Protein AF-A0A1Q6ZC34-F1 (afdb_monomer)

Mean predicted aligned error: 12.31 Å

Secondary structure (DSSP, 8-state):
--GGGS-TTS--HHHHHHHHHHHHHTTSEEEEEEEETTEEEEEEEE--HHHHHHHHHHHHHHHHHHHHTTHHHHHHHHHHHTS-HHHHHHHHHHHHHHHT-

Radius of gyration: 20.21 Å; Cα contacts (8 Å, |Δi|>4): 51; chains: 1; bounding box: 53×30×47 Å

Foldseek 3Di:
DCVVVDPPPPDDPVVVVVVLVVCVVLVQWDWDWDQDPVGIDIDIDGDPPVVNVVSVVVVVVVVVCVVPNPVVVVVVVVVLVVDPPVVNVVVVVVVVVVVVD

Structure (mmCIF, N/CA/C/O backbone):
data_AF-A0A1Q6ZC34-F1
#
_entry.id   AF-A0A1Q6ZC34-F1
#
loop_
_atom_site.group_PDB
_atom_site.id
_atom_site.type_symbol
_atom_site.label_atom_id
_atom_site.label_alt_id
_atom_site.label_comp_id
_atom_site.label_asym_id
_atom_si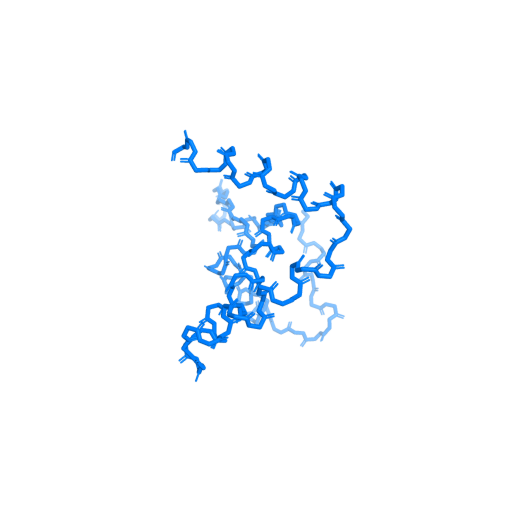te.label_entity_id
_atom_site.label_seq_id
_atom_site.pdbx_PDB_ins_code
_atom_site.Cartn_x
_atom_site.Cartn_y
_atom_site.Cartn_z
_atom_site.occupancy
_atom_site.B_iso_or_equiv
_atom_site.auth_seq_id
_atom_site.auth_comp_id
_atom_site.auth_asym_id
_atom_site.auth_atom_id
_atom_site.pdbx_PDB_model_num
ATOM 1 N N . MET A 1 1 ? 24.324 -16.524 -10.015 1.00 36.34 1 MET A N 1
ATOM 2 C CA . MET A 1 1 ? 22.919 -16.970 -9.942 1.00 36.34 1 MET A CA 1
ATOM 3 C C . MET A 1 1 ? 22.023 -15.853 -10.468 1.00 36.34 1 MET A C 1
ATOM 5 O O . MET A 1 1 ? 21.768 -14.903 -9.752 1.00 36.34 1 MET A O 1
ATOM 9 N N . VAL A 1 2 ? 21.648 -15.926 -11.750 1.00 46.44 2 VAL A N 1
ATOM 10 C CA . VAL A 1 2 ? 20.575 -15.131 -12.403 1.00 46.44 2 VAL A CA 1
ATOM 11 C C . VAL A 1 2 ? 19.567 -16.096 -13.068 1.00 46.44 2 VAL A C 1
ATOM 13 O O . VAL A 1 2 ? 18.634 -15.682 -13.740 1.00 46.44 2 VAL A O 1
ATOM 16 N N . LYS A 1 3 ? 19.741 -17.413 -12.859 1.00 42.91 3 LYS A N 1
ATOM 17 C CA . LYS A 1 3 ? 18.979 -18.474 -13.532 1.00 42.91 3 LYS A CA 1
ATOM 18 C C . LYS A 1 3 ? 17.487 -18.465 -13.187 1.00 42.91 3 LYS A C 1
ATOM 20 O O . LYS A 1 3 ? 16.687 -18.878 -14.012 1.00 42.91 3 LYS A O 1
ATOM 25 N N . ASP A 1 4 ? 17.105 -17.918 -12.034 1.00 52.47 4 ASP A N 1
ATOM 26 C CA . ASP A 1 4 ? 15.700 -17.894 -11.596 1.00 52.47 4 ASP A CA 1
ATOM 27 C C . ASP A 1 4 ? 14.892 -16.729 -12.202 1.00 52.47 4 ASP A C 1
ATOM 29 O O . ASP A 1 4 ? 13.673 -16.670 -12.054 1.00 52.47 4 ASP A O 1
ATOM 33 N N . LEU A 1 5 ? 15.563 -15.805 -12.903 1.00 53.81 5 LEU A N 1
ATOM 34 C CA . LEU A 1 5 ? 14.943 -14.722 -13.677 1.00 53.81 5 LEU A CA 1
ATOM 35 C C . LEU A 1 5 ? 15.080 -14.939 -15.188 1.00 53.81 5 LEU A C 1
ATOM 37 O O . LEU A 1 5 ? 14.837 -14.011 -15.964 1.00 53.81 5 LEU A O 1
ATOM 41 N N . GLU A 1 6 ? 15.464 -16.142 -15.627 1.00 52.56 6 GLU A N 1
ATOM 42 C CA . GLU A 1 6 ? 15.344 -16.478 -17.041 1.00 52.56 6 GLU A CA 1
ATOM 43 C C . GLU A 1 6 ? 13.877 -16.335 -17.477 1.00 52.56 6 GLU A C 1
ATOM 45 O O . GLU A 1 6 ? 12.972 -16.612 -16.679 1.00 52.56 6 GLU A O 1
ATOM 50 N N . PRO A 1 7 ? 13.618 -15.866 -18.714 1.00 53.81 7 PRO A N 1
ATOM 51 C CA . PRO A 1 7 ? 12.281 -15.623 -19.245 1.00 53.81 7 PRO A CA 1
ATOM 52 C C . PRO A 1 7 ? 11.524 -16.944 -19.447 1.00 53.81 7 PRO A C 1
ATOM 54 O O . PRO A 1 7 ? 11.191 -17.341 -20.556 1.00 53.81 7 PRO A O 1
ATOM 57 N N . SER A 1 8 ? 11.180 -17.614 -18.353 1.00 52.78 8 SER A N 1
ATOM 58 C CA . SER A 1 8 ? 10.464 -18.890 -18.304 1.00 52.78 8 SER A CA 1
ATOM 59 C C . SER A 1 8 ? 9.000 -18.773 -18.747 1.00 52.78 8 SER A C 1
ATOM 61 O O . SER A 1 8 ? 8.275 -19.761 -18.754 1.00 52.78 8 SER A O 1
ATOM 63 N N . ARG A 1 9 ? 8.548 -17.569 -19.136 1.00 56.50 9 ARG A N 1
ATOM 64 C CA . ARG A 1 9 ? 7.182 -17.286 -19.615 1.00 56.50 9 ARG A CA 1
ATOM 65 C C . ARG A 1 9 ? 7.115 -16.417 -20.878 1.00 56.50 9 ARG A C 1
ATOM 67 O O . ARG A 1 9 ? 6.081 -15.809 -21.126 1.00 56.50 9 ARG A O 1
ATOM 74 N N . GLY A 1 10 ? 8.202 -16.290 -21.648 1.00 59.66 10 GLY A N 1
ATOM 75 C CA . GLY A 1 10 ? 8.209 -15.453 -22.863 1.00 59.66 10 GLY A CA 1
ATOM 76 C C . GLY A 1 10 ? 8.078 -13.942 -22.602 1.00 59.66 10 GLY A C 1
ATOM 77 O O . GLY A 1 10 ? 7.673 -13.186 -23.480 1.00 59.66 10 GLY A O 1
ATOM 78 N N . LEU A 1 11 ? 8.401 -13.485 -21.389 1.00 69.44 11 LEU A N 1
ATOM 79 C CA . LEU A 1 11 ? 8.384 -12.069 -21.020 1.00 69.44 11 LEU A CA 1
ATOM 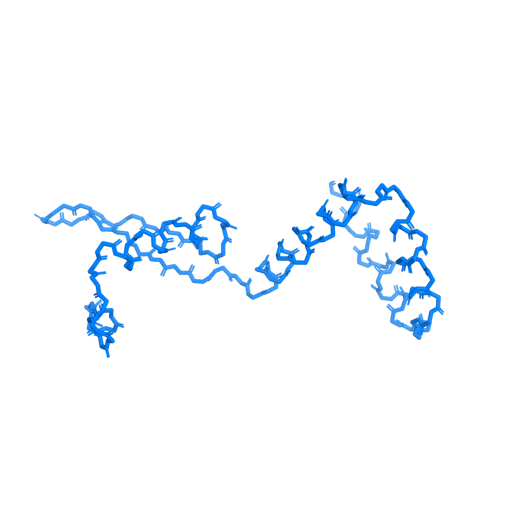80 C C . LEU A 1 11 ? 9.716 -11.401 -21.369 1.00 69.44 11 LEU A C 1
ATOM 82 O O . LEU A 1 11 ? 10.783 -11.925 -21.053 1.00 69.44 11 LEU A O 1
ATOM 86 N N . ALA A 1 12 ? 9.652 -10.211 -21.969 1.00 82.75 12 ALA A N 1
ATOM 87 C CA . AL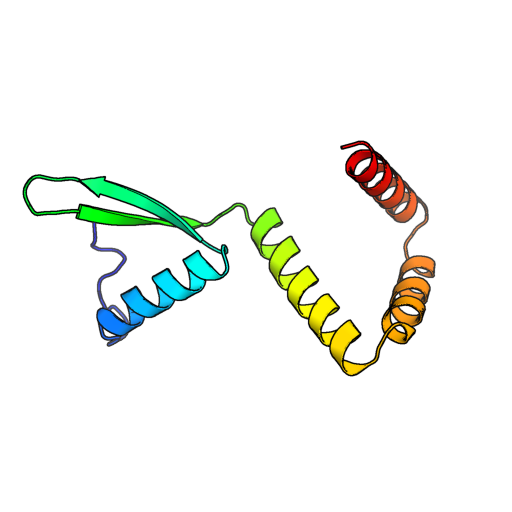A A 1 12 ? 10.837 -9.410 -22.241 1.00 82.75 12 ALA A CA 1
ATOM 88 C C . ALA A 1 12 ? 11.541 -8.998 -20.936 1.00 82.75 12 ALA A C 1
ATOM 90 O O . ALA A 1 12 ? 10.899 -8.622 -19.950 1.00 82.75 12 ALA A O 1
ATOM 91 N N . TYR A 1 13 ? 12.876 -8.992 -20.953 1.00 77.19 13 TYR A N 1
ATOM 92 C CA . TYR A 1 13 ? 13.701 -8.576 -19.813 1.00 77.19 13 TYR A CA 1
ATOM 93 C C . TYR A 1 13 ? 13.341 -7.168 -19.302 1.00 77.19 13 TYR A C 1
ATOM 95 O O . TYR A 1 13 ? 13.284 -6.926 -18.096 1.00 77.19 13 TYR A O 1
ATOM 103 N N . SER A 1 14 ? 13.011 -6.244 -20.209 1.00 84.38 14 SER A N 1
ATOM 104 C CA . SER A 1 14 ? 12.571 -4.885 -19.870 1.00 84.38 14 SER A CA 1
ATOM 105 C C . SER A 1 14 ? 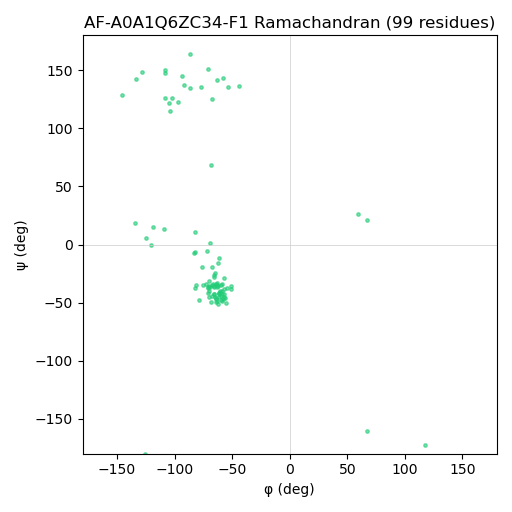11.268 -4.864 -19.064 1.00 84.38 14 SER A C 1
ATOM 107 O O . SER A 1 14 ? 11.130 -4.050 -18.148 1.00 84.38 14 SER A O 1
ATOM 109 N N . THR A 1 15 ? 10.330 -5.775 -19.340 1.00 87.75 15 THR A N 1
ATOM 110 C CA . THR A 1 15 ? 9.084 -5.920 -18.575 1.00 87.75 15 THR A CA 1
ATOM 111 C C . THR A 1 15 ? 9.369 -6.382 -17.153 1.00 87.75 15 THR A C 1
ATOM 113 O O . THR A 1 15 ? 8.801 -5.830 -16.207 1.00 87.75 15 THR A O 1
ATOM 116 N N . ILE A 1 16 ? 10.279 -7.347 -16.990 1.00 87.06 16 ILE A N 1
ATOM 117 C CA . ILE A 1 16 ? 10.714 -7.828 -15.673 1.00 87.06 16 ILE A CA 1
ATOM 118 C C . ILE A 1 16 ? 11.384 -6.683 -14.906 1.00 87.06 16 ILE A C 1
ATOM 120 O O . ILE A 1 16 ? 10.956 -6.354 -13.801 1.00 87.06 16 ILE A O 1
ATOM 124 N N . SER A 1 17 ? 12.354 -6.003 -15.523 1.00 85.44 17 SER A N 1
ATOM 125 C CA . SER A 1 17 ? 13.080 -4.878 -14.922 1.00 85.44 17 SER A CA 1
ATOM 126 C C . SER A 1 17 ? 12.145 -3.735 -14.505 1.00 85.44 17 SER A C 1
ATOM 128 O O . SER A 1 17 ? 12.182 -3.278 -13.362 1.00 85.44 17 SER A O 1
ATOM 130 N N . THR A 1 18 ? 11.218 -3.339 -15.382 1.00 90.44 18 THR A N 1
ATOM 131 C CA . THR A 1 18 ? 10.242 -2.277 -15.090 1.00 90.44 18 THR A CA 1
ATOM 132 C C . THR A 1 18 ? 9.278 -2.688 -13.975 1.00 90.44 18 THR A C 1
ATOM 134 O O . THR A 1 18 ? 8.891 -1.865 -13.144 1.00 90.44 18 THR A O 1
ATOM 137 N N . THR A 1 19 ? 8.875 -3.960 -13.925 1.00 90.25 19 THR A N 1
ATOM 138 C CA . THR A 1 19 ? 7.996 -4.471 -12.863 1.00 90.25 19 THR A CA 1
ATOM 139 C C . THR A 1 19 ? 8.708 -4.478 -11.512 1.00 90.25 19 THR A C 1
ATOM 141 O O . THR A 1 19 ? 8.136 -4.002 -10.530 1.00 90.25 19 THR A O 1
ATOM 144 N N . LEU A 1 20 ? 9.962 -4.938 -11.460 1.00 90.69 20 LEU A N 1
ATOM 145 C CA . LEU A 1 20 ? 10.781 -4.919 -10.245 1.00 90.69 20 LEU A CA 1
ATOM 146 C C . LEU A 1 20 ? 11.010 -3.487 -9.740 1.00 90.69 20 LEU A C 1
ATOM 148 O O . LEU A 1 20 ? 10.836 -3.223 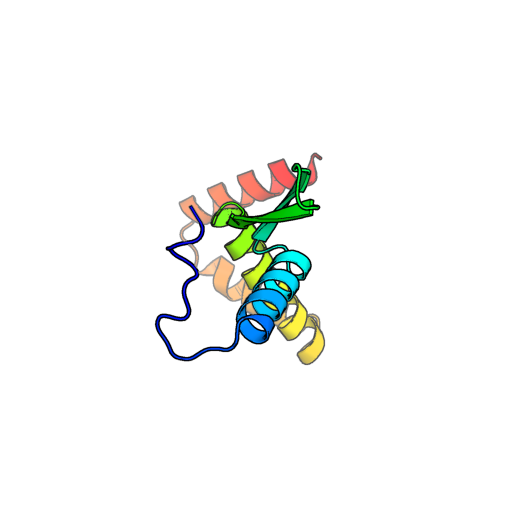-8.549 1.00 90.69 20 LEU A O 1
ATOM 152 N N . ASP A 1 21 ? 11.296 -2.539 -10.636 1.00 90.06 21 ASP A N 1
ATOM 153 C CA . ASP A 1 21 ? 11.424 -1.119 -10.290 1.00 90.06 21 ASP A CA 1
ATOM 154 C C . ASP A 1 21 ? 10.117 -0.532 -9.728 1.00 90.06 21 ASP A C 1
ATOM 156 O O . ASP A 1 21 ? 10.113 0.116 -8.679 1.00 90.06 21 ASP A O 1
ATOM 160 N N . ARG A 1 22 ? 8.970 -0.825 -10.356 1.00 90.75 22 ARG A N 1
ATOM 161 C CA . ARG A 1 22 ? 7.652 -0.398 -9.852 1.00 90.75 22 ARG A CA 1
ATOM 162 C C . ARG A 1 22 ? 7.353 -0.972 -8.4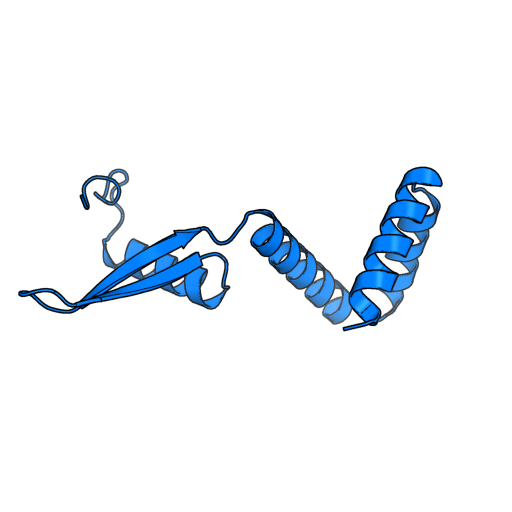68 1.00 90.75 22 ARG A C 1
ATOM 164 O O . ARG A 1 22 ? 6.809 -0.263 -7.622 1.00 90.75 22 ARG A O 1
ATOM 171 N N . LEU A 1 23 ? 7.685 -2.238 -8.223 1.00 85.56 23 LEU A N 1
ATOM 172 C CA . LEU A 1 23 ? 7.481 -2.884 -6.924 1.00 85.56 23 LEU A CA 1
ATOM 173 C C . LEU A 1 23 ? 8.423 -2.332 -5.847 1.00 85.56 23 LEU A C 1
ATOM 175 O O . LEU A 1 23 ? 8.001 -2.164 -4.700 1.00 85.56 23 LEU A O 1
ATOM 179 N N . TYR A 1 24 ? 9.658 -1.983 -6.209 1.00 86.81 24 TYR A N 1
ATOM 180 C CA . TYR A 1 24 ? 10.583 -1.269 -5.330 1.00 86.81 24 TYR A CA 1
ATOM 181 C C . TYR A 1 24 ? 10.086 0.141 -4.988 1.00 86.81 24 TYR A C 1
ATOM 183 O O . TYR A 1 24 ? 10.055 0.505 -3.816 1.00 86.81 24 TYR A O 1
ATOM 191 N N . LYS A 1 25 ? 9.594 0.911 -5.968 1.00 85.56 25 LYS A N 1
ATOM 192 C CA . LYS A 1 25 ? 9.009 2.249 -5.739 1.00 85.56 25 LYS A CA 1
ATOM 193 C C . LYS A 1 25 ? 7.759 2.204 -4.863 1.00 85.56 25 LYS A C 1
ATOM 195 O O . LYS A 1 25 ? 7.564 3.058 -4.005 1.00 85.56 25 LYS A O 1
ATOM 200 N N . LYS A 1 26 ? 6.939 1.160 -5.014 1.00 81.62 26 LYS A N 1
ATOM 201 C CA . LYS A 1 26 ? 5.821 0.857 -4.099 1.00 81.62 26 LYS A CA 1
ATOM 202 C C . LYS A 1 26 ? 6.298 0.324 -2.738 1.00 81.62 26 LYS A C 1
ATOM 204 O O . LYS A 1 26 ? 5.490 0.107 -1.839 1.00 81.62 26 LYS A O 1
ATOM 209 N N . GLY A 1 27 ? 7.600 0.089 -2.588 1.00 76.06 27 GLY A N 1
ATOM 210 C CA . GLY A 1 27 ? 8.273 -0.434 -1.405 1.00 76.06 27 GLY A CA 1
ATOM 211 C C . GLY A 1 27 ? 7.781 -1.811 -0.971 1.00 76.06 27 GLY A C 1
ATOM 212 O O . GLY A 1 27 ? 7.853 -2.136 0.212 1.00 76.06 27 GLY A O 1
ATOM 213 N N . VAL A 1 28 ? 7.261 -2.592 -1.919 1.00 82.75 28 VAL A N 1
ATOM 214 C CA . VAL A 1 28 ? 7.016 -4.031 -1.762 1.00 82.75 28 VAL A CA 1
ATOM 215 C C . VAL A 1 28 ? 8.356 -4.769 -1.741 1.00 82.75 28 VAL A C 1
ATOM 217 O O . VAL A 1 28 ? 8.551 -5.706 -0.970 1.00 82.75 28 VAL A O 1
ATOM 220 N N . LEU A 1 29 ? 9.306 -4.284 -2.543 1.00 87.06 29 LEU A N 1
ATOM 221 C CA . LEU A 1 29 ? 10.675 -4.779 -2.589 1.00 87.06 29 LEU A CA 1
ATOM 222 C C . LEU A 1 29 ? 11.646 -3.771 -1.957 1.00 87.06 29 LEU A C 1
ATOM 224 O O . LEU A 1 29 ? 11.445 -2.555 -1.998 1.00 87.06 29 LEU A O 1
ATOM 228 N N . GLY A 1 30 ? 12.700 -4.286 -1.336 1.00 87.00 30 GLY A N 1
ATOM 229 C CA . GLY A 1 30 ? 13.968 -3.593 -1.149 1.00 87.00 30 GLY A CA 1
ATOM 230 C C . GLY A 1 30 ? 14.863 -3.816 -2.365 1.00 87.00 30 GLY A C 1
ATOM 231 O O . GLY A 1 30 ? 14.596 -4.697 -3.185 1.00 87.00 30 GLY A O 1
ATOM 232 N N . ARG A 1 31 ? 15.903 -2.996 -2.488 1.00 90.75 31 ARG A N 1
ATOM 233 C CA . ARG A 1 31 ? 16.909 -3.122 -3.534 1.00 90.75 31 ARG A CA 1
ATOM 234 C C . ARG A 1 31 ? 18.251 -2.697 -2.971 1.00 90.75 31 ARG A C 1
ATOM 236 O O . ARG A 1 31 ? 18.336 -1.574 -2.479 1.00 90.75 31 ARG A O 1
ATOM 243 N N . ASP A 1 32 ? 19.247 -3.549 -3.144 1.00 89.06 32 ASP A N 1
ATOM 244 C CA . ASP A 1 32 ? 20.645 -3.212 -2.906 1.00 89.06 32 ASP A CA 1
ATOM 245 C C . ASP A 1 32 ? 21.378 -3.096 -4.242 1.00 89.06 32 ASP A C 1
ATOM 247 O O . ASP A 1 32 ? 20.994 -3.718 -5.240 1.00 89.06 32 ASP A O 1
ATOM 251 N N . GLU A 1 33 ? 22.403 -2.251 -4.274 1.00 89.56 33 GLU A N 1
ATOM 252 C CA . GLU A 1 33 ? 23.275 -2.082 -5.430 1.00 89.56 33 GLU A CA 1
ATOM 253 C C . GLU A 1 33 ? 24.611 -2.762 -5.154 1.00 89.56 33 GLU A C 1
ATOM 255 O O . GLU A 1 33 ? 25.305 -2.432 -4.195 1.00 89.56 33 GLU A O 1
ATOM 260 N N . GLU A 1 34 ? 24.975 -3.708 -6.012 1.00 88.44 34 GLU A N 1
ATOM 261 C CA . GLU A 1 34 ? 26.295 -4.323 -5.995 1.00 88.44 34 GLU A CA 1
ATOM 262 C C . GLU A 1 34 ? 27.100 -3.849 -7.198 1.00 88.44 34 GLU A C 1
ATOM 264 O O . GLU A 1 34 ? 26.674 -3.993 -8.347 1.00 88.44 3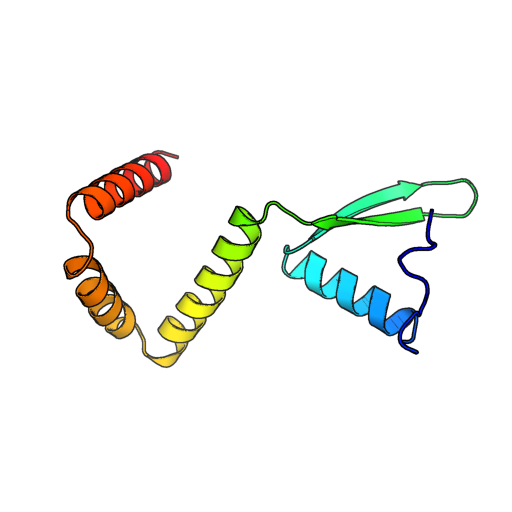4 GLU A O 1
ATOM 269 N N . VAL A 1 35 ? 28.293 -3.319 -6.936 1.00 83.75 35 VAL A N 1
ATOM 270 C CA . VAL A 1 35 ? 29.235 -2.889 -7.972 1.00 83.75 35 VAL A CA 1
ATOM 271 C C . VAL A 1 35 ? 30.247 -4.004 -8.216 1.00 83.75 35 VAL A C 1
ATOM 273 O O . VAL A 1 35 ? 30.933 -4.448 -7.296 1.00 83.75 35 VAL A O 1
ATOM 276 N N . GLY A 1 36 ? 30.341 -4.470 -9.461 1.00 77.19 36 GLY A N 1
ATOM 277 C CA . GLY A 1 36 ? 31.288 -5.501 -9.881 1.00 77.19 36 GLY A CA 1
ATOM 278 C C . GLY A 1 36 ? 32.152 -5.060 -11.060 1.00 77.19 36 GLY A C 1
ATOM 279 O O . GLY A 1 36 ? 31.997 -3.971 -11.608 1.00 77.19 36 GLY A O 1
ATOM 280 N N . ARG A 1 37 ? 33.047 -5.951 -11.506 1.00 74.69 37 ARG A N 1
ATOM 281 C CA . ARG A 1 37 ? 33.997 -5.689 -12.609 1.00 74.69 37 ARG A CA 1
ATOM 282 C C . ARG A 1 37 ? 33.339 -5.374 -13.968 1.00 74.69 37 ARG A C 1
ATOM 284 O O . ARG A 1 37 ? 34.040 -4.951 -14.875 1.00 74.69 37 ARG A O 1
ATOM 291 N N . GLY A 1 38 ? 32.027 -5.581 -14.112 1.00 75.62 38 GLY A N 1
ATOM 292 C CA . GLY A 1 38 ? 31.260 -5.348 -15.344 1.00 75.62 38 GLY A CA 1
ATOM 293 C C . GLY A 1 38 ? 30.151 -4.295 -15.226 1.00 75.62 38 GLY A C 1
ATOM 294 O O . GLY A 1 38 ? 29.273 -4.267 -16.083 1.00 75.62 38 GLY A O 1
ATOM 295 N N . GLY A 1 39 ? 30.151 -3.475 -14.169 1.00 81.31 39 GLY A N 1
ATOM 296 C CA . GLY A 1 39 ? 29.114 -2.470 -13.898 1.00 81.31 39 GLY A CA 1
ATOM 297 C C . GLY A 1 39 ? 28.358 -2.724 -12.590 1.00 81.31 39 GLY A C 1
ATOM 298 O O . GLY A 1 39 ? 28.732 -3.603 -11.807 1.00 81.31 39 GLY A O 1
ATOM 299 N N . SER A 1 40 ? 27.303 -1.941 -12.344 1.00 82.56 40 SER A N 1
ATOM 300 C CA . SER A 1 40 ? 26.437 -2.117 -11.177 1.00 82.56 40 SER A CA 1
ATOM 301 C C . SER A 1 40 ? 25.221 -2.988 -11.485 1.00 82.56 40 SER A C 1
ATOM 303 O O . SER A 1 40 ? 24.681 -2.992 -12.595 1.00 82.56 40 SER A O 1
ATOM 305 N N . ARG A 1 41 ? 24.801 -3.776 -10.493 1.00 85.12 41 ARG A N 1
ATOM 306 C CA . ARG A 1 41 ? 23.603 -4.616 -10.558 1.00 85.12 41 ARG A CA 1
ATOM 307 C C . ARG A 1 41 ? 22.715 -4.367 -9.354 1.00 85.12 41 ARG A C 1
ATOM 309 O O . ARG A 1 41 ? 23.192 -4.109 -8.254 1.00 85.12 41 ARG A O 1
ATOM 316 N N . TYR A 1 42 ? 21.417 -4.515 -9.573 1.00 88.06 42 TYR A N 1
ATOM 317 C CA . TYR A 1 42 ? 20.418 -4.387 -8.528 1.00 88.06 42 TYR A CA 1
ATOM 318 C C . TYR A 1 42 ? 19.935 -5.748 -8.052 1.00 88.06 42 TYR A C 1
ATOM 320 O O . TYR A 1 42 ? 19.457 -6.556 -8.850 1.00 88.06 42 TYR A O 1
ATOM 328 N N . ILE A 1 43 ? 20.018 -5.974 -6.744 1.00 88.31 43 ILE A N 1
ATOM 329 C CA . ILE A 1 43 ? 19.493 -7.168 -6.084 1.00 88.31 43 ILE A CA 1
ATOM 330 C C . ILE A 1 43 ? 18.204 -6.782 -5.380 1.00 88.31 43 ILE A C 1
ATOM 332 O O . ILE A 1 43 ? 18.205 -5.977 -4.452 1.00 88.31 43 ILE A O 1
ATOM 336 N N . TYR A 1 44 ? 17.094 -7.348 -5.843 1.00 87.94 44 TYR A N 1
ATOM 337 C CA . TYR A 1 44 ? 15.779 -7.107 -5.265 1.00 87.94 44 TYR A CA 1
ATOM 338 C C . TYR A 1 44 ? 15.468 -8.151 -4.198 1.00 87.94 44 TYR A C 1
ATOM 340 O O . TYR A 1 44 ? 15.691 -9.342 -4.398 1.00 87.94 44 TYR A O 1
ATOM 348 N N . MET A 1 45 ? 14.900 -7.702 -3.083 1.00 85.25 45 MET A N 1
ATOM 349 C CA . MET A 1 45 ? 14.521 -8.560 -1.961 1.00 85.25 45 MET A CA 1
ATOM 350 C C . MET A 1 45 ? 13.108 -8.222 -1.501 1.00 85.25 45 MET A C 1
ATOM 352 O O . MET A 1 45 ? 12.719 -7.054 -1.484 1.00 85.25 45 MET A O 1
ATOM 356 N N . ILE A 1 46 ? 12.326 -9.225 -1.108 1.00 81.62 46 ILE A N 1
ATOM 357 C CA . ILE A 1 46 ? 10.990 -9.001 -0.545 1.00 81.62 46 ILE A CA 1
ATOM 358 C C . ILE A 1 46 ? 11.142 -8.312 0.816 1.00 81.62 46 ILE A C 1
ATOM 360 O O . ILE A 1 46 ? 11.859 -8.800 1.690 1.00 81.62 46 ILE A O 1
ATOM 364 N N . ARG A 1 47 ? 10.480 -7.163 1.014 1.00 72.69 47 ARG A N 1
ATOM 365 C CA . ARG A 1 47 ? 10.354 -6.589 2.366 1.00 72.69 47 ARG A CA 1
ATOM 366 C C . ARG A 1 47 ? 9.404 -7.464 3.180 1.00 72.69 47 ARG A C 1
ATOM 368 O O . ARG A 1 47 ? 8.509 -8.060 2.595 1.00 72.69 47 ARG A O 1
ATOM 375 N N . SER A 1 48 ? 9.581 -7.525 4.505 1.00 72.06 48 SER A N 1
ATOM 376 C CA . SER A 1 48 ? 8.791 -8.421 5.366 1.00 72.06 48 SER A CA 1
ATOM 377 C C . SER A 1 48 ? 7.299 -8.405 5.017 1.00 72.06 48 SER A C 1
ATOM 379 O O . SER A 1 48 ? 6.714 -7.342 4.787 1.00 72.06 48 SER A O 1
ATOM 381 N N . GLU A 1 49 ? 6.691 -9.591 4.978 1.00 68.38 49 GLU A N 1
ATOM 382 C CA . GLU A 1 49 ? 5.300 -9.789 4.559 1.00 68.38 49 GLU A CA 1
ATOM 383 C C . GLU A 1 49 ? 4.334 -8.856 5.305 1.00 68.38 49 GLU A C 1
ATOM 385 O O . GLU A 1 49 ? 3.436 -8.266 4.709 1.00 68.38 49 GLU A O 1
ATOM 390 N N . GLU A 1 50 ? 4.587 -8.630 6.594 1.00 68.62 50 GLU A N 1
ATOM 391 C CA . GLU A 1 50 ? 3.829 -7.716 7.448 1.00 68.62 50 GLU A CA 1
ATOM 392 C C . GLU A 1 50 ? 3.886 -6.250 6.971 1.00 68.62 50 GLU A C 1
ATOM 394 O O . GLU A 1 50 ? 2.859 -5.572 6.914 1.00 68.62 50 GLU A O 1
ATOM 399 N N . LYS A 1 51 ? 5.058 -5.761 6.536 1.00 66.38 51 LYS A N 1
ATOM 400 C CA . LYS A 1 51 ? 5.215 -4.397 5.992 1.00 66.38 51 LYS A CA 1
ATOM 401 C C . LYS A 1 51 ? 4.523 -4.240 4.641 1.00 66.38 51 LYS A C 1
ATOM 403 O O . LYS A 1 51 ? 3.971 -3.176 4.353 1.00 66.38 51 LYS A O 1
ATOM 408 N N . VAL A 1 52 ? 4.551 -5.284 3.813 1.00 69.69 52 VAL A N 1
ATOM 409 C CA . VAL A 1 52 ? 3.871 -5.294 2.511 1.00 69.69 52 VAL A CA 1
ATOM 410 C C . VAL A 1 52 ? 2.357 -5.299 2.705 1.00 69.69 52 VAL A C 1
ATOM 412 O O . VAL A 1 52 ? 1.682 -4.432 2.149 1.00 69.69 52 VAL A O 1
ATOM 415 N N . LYS A 1 53 ? 1.833 -6.201 3.547 1.00 73.62 53 LYS A N 1
ATOM 416 C CA . LYS A 1 53 ? 0.406 -6.262 3.898 1.00 73.62 53 LYS A CA 1
ATOM 417 C C . LYS A 1 53 ? -0.083 -4.926 4.452 1.00 73.62 53 LYS A C 1
ATOM 419 O O . LYS A 1 53 ? -1.040 -4.375 3.917 1.00 73.62 53 LYS A O 1
ATOM 424 N N . GLY A 1 54 ? 0.622 -4.352 5.431 1.00 76.38 54 GLY A N 1
ATOM 425 C CA . GLY A 1 54 ? 0.252 -3.065 6.024 1.00 76.38 54 GLY A CA 1
ATOM 426 C C . GLY A 1 54 ? 0.159 -1.928 5.000 1.00 76.38 54 GLY A C 1
ATOM 427 O O . GLY A 1 54 ? -0.807 -1.167 5.006 1.00 76.38 54 GLY A O 1
ATOM 428 N N . ARG A 1 55 ? 1.111 -1.834 4.060 1.00 74.06 55 ARG A N 1
ATOM 429 C CA . ARG A 1 55 ? 1.080 -0.797 3.014 1.00 74.06 55 ARG A CA 1
ATOM 430 C C . ARG A 1 55 ? -0.037 -1.021 1.994 1.00 74.06 55 ARG A C 1
ATOM 432 O O . ARG A 1 55 ? -0.657 -0.049 1.567 1.00 74.06 55 ARG A O 1
ATOM 439 N N . VAL A 1 56 ? -0.283 -2.266 1.588 1.00 79.44 56 VAL A N 1
ATOM 440 C CA . VAL A 1 56 ? -1.371 -2.591 0.653 1.00 79.44 56 VAL A CA 1
ATOM 441 C C . VAL A 1 56 ? -2.718 -2.247 1.279 1.00 79.44 56 VAL A C 1
ATOM 443 O O . VAL A 1 56 ? -3.495 -1.527 0.658 1.00 79.44 56 VAL A O 1
ATOM 446 N N . VAL A 1 57 ? -2.952 -2.684 2.520 1.00 83.88 57 VAL A N 1
ATOM 447 C CA . VAL A 1 57 ? -4.179 -2.384 3.271 1.00 83.88 57 VAL A CA 1
ATOM 448 C C . VAL A 1 57 ? -4.352 -0.875 3.423 1.00 83.88 57 VAL A C 1
ATOM 450 O O . VAL A 1 57 ? -5.396 -0.348 3.043 1.00 83.88 57 VAL A O 1
ATOM 453 N N . LYS A 1 58 ? -3.309 -0.150 3.853 1.00 83.62 58 LYS A N 1
ATOM 454 C CA . LYS A 1 58 ? -3.359 1.316 3.956 1.00 83.62 58 LYS A CA 1
ATOM 455 C C . LYS A 1 58 ? -3.721 1.972 2.622 1.00 83.62 58 LYS A C 1
ATOM 457 O O . LYS A 1 58 ? -4.592 2.827 2.582 1.00 83.62 58 LYS A O 1
ATOM 462 N N . GLY A 1 59 ? -3.107 1.546 1.519 1.00 84.25 59 GLY A N 1
ATOM 463 C CA . GLY A 1 59 ? -3.393 2.105 0.196 1.00 84.25 59 GLY A CA 1
ATOM 464 C C . GLY A 1 59 ? -4.796 1.791 -0.339 1.00 84.25 59 GLY A C 1
ATOM 465 O O . GLY A 1 59 ? -5.253 2.462 -1.266 1.00 84.25 59 GLY A O 1
ATOM 466 N N . VAL A 1 60 ? -5.475 0.768 0.188 1.00 87.50 60 VAL A N 1
ATOM 467 C CA . VAL A 1 60 ? -6.900 0.517 -0.080 1.00 87.50 60 VAL A CA 1
ATOM 468 C C . VAL A 1 60 ? -7.758 1.451 0.771 1.00 87.50 60 VAL A C 1
ATOM 470 O O . VAL A 1 60 ? -8.618 2.133 0.221 1.00 87.50 60 VAL A O 1
ATOM 473 N N . VAL A 1 61 ? -7.474 1.556 2.073 1.00 87.25 61 VAL A N 1
ATOM 474 C CA . VAL A 1 61 ? -8.193 2.455 2.995 1.00 87.25 61 VAL A CA 1
ATOM 475 C C . VAL A 1 61 ? -8.085 3.918 2.555 1.00 87.25 61 VAL A C 1
ATOM 477 O O . VAL A 1 61 ? -9.100 4.601 2.482 1.00 87.25 61 VAL A O 1
ATOM 480 N N . ASP A 1 62 ? -6.894 4.381 2.163 1.00 88.00 62 ASP A N 1
ATOM 481 C CA . ASP A 1 62 ? -6.672 5.742 1.653 1.00 88.00 62 ASP A CA 1
ATOM 482 C C . ASP A 1 62 ? -7.561 6.031 0.422 1.00 88.00 62 ASP A C 1
ATOM 484 O O . ASP A 1 62 ? -8.110 7.123 0.282 1.00 88.00 62 ASP A O 1
ATOM 488 N N . ARG A 1 63 ? -7.749 5.043 -0.466 1.00 90.12 63 ARG A N 1
ATOM 489 C CA . ARG A 1 63 ? -8.623 5.173 -1.646 1.00 90.12 63 ARG A CA 1
ATOM 490 C C . ARG A 1 63 ? -10.104 5.201 -1.282 1.00 90.12 63 ARG A C 1
ATOM 492 O O . ARG A 1 63 ? -10.850 5.954 -1.899 1.00 90.12 63 ARG A O 1
ATOM 499 N N . LEU A 1 64 ? -10.519 4.415 -0.292 1.00 90.75 64 LEU A N 1
ATOM 500 C CA . LEU A 1 64 ? -11.889 4.455 0.221 1.00 90.75 64 LEU A CA 1
ATOM 501 C C . LEU A 1 64 ? -12.188 5.815 0.860 1.00 90.75 64 LEU A C 1
ATOM 503 O O . LEU A 1 64 ? -13.201 6.427 0.534 1.00 90.75 64 LEU A O 1
ATOM 507 N N . LEU A 1 65 ? -11.276 6.331 1.689 1.00 89.50 65 LEU A N 1
ATOM 508 C CA . LEU A 1 65 ? -11.402 7.659 2.297 1.00 89.50 65 LEU A CA 1
ATOM 509 C C . LEU A 1 65 ? -11.459 8.772 1.246 1.00 89.50 65 LEU A C 1
ATOM 511 O O . LEU A 1 65 ? -12.246 9.701 1.385 1.00 89.50 65 LEU A O 1
ATOM 515 N N . ALA A 1 66 ? -10.665 8.673 0.178 1.00 90.25 66 ALA A N 1
ATOM 516 C CA . ALA A 1 66 ? -10.710 9.642 -0.914 1.00 90.25 66 ALA A CA 1
ATOM 517 C C . ALA A 1 66 ? -12.046 9.617 -1.681 1.00 90.25 66 ALA A C 1
ATOM 519 O O . ALA A 1 66 ? -12.507 10.663 -2.127 1.00 90.25 66 ALA A O 1
ATOM 520 N N . ALA A 1 67 ? -12.659 8.441 -1.844 1.00 92.38 67 ALA A N 1
ATOM 521 C CA . ALA A 1 67 ? -13.891 8.277 -2.615 1.00 92.38 67 ALA A CA 1
ATOM 522 C C . ALA A 1 67 ? -15.163 8.616 -1.820 1.00 92.38 67 ALA A C 1
ATOM 524 O O . ALA A 1 67 ? -16.100 9.181 -2.378 1.00 92.38 67 ALA A O 1
ATOM 525 N N . PHE A 1 68 ? -15.202 8.273 -0.531 1.00 90.50 68 PHE A N 1
ATOM 526 C CA . PHE A 1 68 ? -16.419 8.334 0.293 1.00 90.50 68 PHE A CA 1
ATOM 527 C C . PHE A 1 68 ? -16.285 9.260 1.514 1.00 90.50 68 PHE A C 1
ATOM 529 O O . PHE A 1 68 ? -17.232 9.435 2.287 1.00 90.50 68 PHE A O 1
ATOM 536 N N . GLY A 1 69 ? -15.116 9.879 1.696 1.00 87.38 69 GLY A N 1
ATOM 537 C CA . GLY A 1 69 ? -14.843 10.785 2.804 1.00 87.38 69 GLY A CA 1
ATOM 538 C C . GLY A 1 69 ? -14.811 10.083 4.170 1.00 87.38 69 GLY A C 1
ATOM 539 O O . GLY A 1 69 ? -14.655 8.862 4.255 1.00 87.38 69 GLY A O 1
ATOM 540 N N . PRO A 1 70 ? -14.973 10.843 5.267 1.00 84.50 70 PRO A N 1
ATOM 541 C CA . PRO A 1 70 ? -14.897 10.317 6.632 1.00 84.50 70 PRO A CA 1
ATOM 542 C C . PRO A 1 70 ? -15.954 9.259 6.984 1.00 84.50 70 PRO A C 1
ATOM 544 O O . PRO A 1 70 ? -15.768 8.543 7.961 1.00 84.50 70 PRO A O 1
ATOM 547 N N . SER A 1 71 ? -17.029 9.125 6.195 1.00 86.88 71 SER A N 1
ATOM 548 C CA . SER A 1 71 ? -18.099 8.136 6.419 1.00 86.88 71 SER A CA 1
ATOM 549 C C . SER A 1 71 ? -17.591 6.688 6.467 1.00 86.88 71 SER A C 1
ATOM 551 O O . SER A 1 71 ? -18.127 5.864 7.204 1.00 86.88 71 SER A O 1
ATOM 553 N N . VAL A 1 72 ? -16.490 6.398 5.763 1.00 87.38 72 VAL A N 1
ATOM 554 C CA . VAL A 1 72 ? -15.812 5.092 5.788 1.00 87.38 72 VAL A CA 1
ATOM 555 C C . VAL A 1 72 ? -15.356 4.722 7.196 1.00 87.38 72 VAL A C 1
ATOM 557 O O . VAL A 1 72 ? -15.360 3.546 7.548 1.00 87.38 72 VAL A O 1
ATOM 560 N N . LEU A 1 73 ? -14.965 5.705 8.011 1.00 84.25 73 LEU A N 1
ATOM 561 C CA . LEU A 1 73 ? -14.502 5.457 9.375 1.00 84.25 73 LEU A CA 1
ATOM 562 C C . LEU A 1 73 ? -15.631 4.952 10.272 1.00 84.25 73 LEU A C 1
ATOM 564 O O . LEU A 1 73 ? -15.373 4.100 11.112 1.00 84.25 73 LEU A O 1
ATOM 568 N N . SER A 1 74 ? -16.864 5.421 10.067 1.00 83.75 74 SER A N 1
ATOM 569 C CA . SER A 1 74 ? -18.034 4.920 10.795 1.00 83.75 74 SER A CA 1
ATOM 570 C C . SER A 1 74 ? -18.294 3.455 10.462 1.00 83.75 74 SER A C 1
ATOM 572 O O . SER A 1 74 ? -18.376 2.637 11.364 1.00 83.75 74 SER A O 1
ATOM 574 N N . THR A 1 75 ? -18.277 3.091 9.177 1.00 84.25 75 THR A N 1
ATOM 575 C CA . THR A 1 75 ? -18.423 1.687 8.768 1.00 84.25 75 THR A CA 1
ATOM 576 C C . THR A 1 75 ? -17.297 0.812 9.317 1.00 84.25 75 THR A C 1
ATOM 578 O O . THR A 1 75 ? -17.546 -0.297 9.768 1.00 84.25 75 THR A O 1
ATOM 581 N N . LEU A 1 76 ? -16.049 1.295 9.300 1.00 85.12 76 LEU A N 1
ATOM 582 C CA . LEU A 1 76 ? -14.931 0.569 9.908 1.00 85.12 76 LEU A CA 1
ATOM 583 C C . LEU A 1 76 ? -15.093 0.429 11.428 1.00 85.12 76 LEU A C 1
ATOM 585 O O . LEU A 1 76 ? -14.680 -0.593 11.961 1.00 85.12 76 LEU A O 1
ATOM 589 N N . ASN A 1 77 ? -15.684 1.416 12.106 1.00 83.31 77 ASN A N 1
ATOM 590 C CA . ASN A 1 77 ? -15.991 1.342 13.533 1.00 83.31 77 ASN A CA 1
ATOM 591 C C . ASN A 1 77 ? -17.044 0.268 13.828 1.00 83.31 77 ASN A C 1
ATOM 593 O O . ASN A 1 77 ? -16.849 -0.518 14.745 1.00 83.31 77 ASN A O 1
ATOM 597 N N . ASP A 1 78 ? -18.089 0.169 13.008 1.00 84.94 78 ASP A N 1
ATOM 598 C CA . ASP A 1 78 ? -19.116 -0.868 13.167 1.00 84.94 78 ASP A CA 1
ATOM 599 C C . ASP A 1 78 ? -18.500 -2.279 13.081 1.00 84.94 78 ASP A C 1
ATOM 601 O O . ASP A 1 78 ? -18.804 -3.153 13.886 1.00 84.94 78 ASP A O 1
ATOM 605 N N . TYR A 1 79 ? -17.537 -2.488 12.172 1.00 81.31 79 TYR A N 1
ATOM 606 C CA . TYR A 1 79 ? -16.780 -3.747 12.109 1.00 81.31 79 TYR A CA 1
ATOM 607 C C . TYR A 1 79 ? -15.894 -3.996 13.335 1.00 81.31 79 TYR A C 1
ATOM 609 O O . TYR A 1 79 ? -15.585 -5.149 13.626 1.00 81.31 79 TYR A O 1
ATOM 617 N N . VAL A 1 80 ? -15.428 -2.944 14.016 1.00 81.19 80 VAL A N 1
ATOM 618 C CA . VAL A 1 80 ? -14.626 -3.064 15.243 1.00 81.19 80 VAL A CA 1
ATOM 619 C C . VAL A 1 80 ? -15.498 -3.510 16.416 1.00 81.19 80 VAL A C 1
ATOM 621 O O . VAL A 1 80 ? -15.027 -4.295 17.239 1.00 81.19 80 VAL A O 1
ATOM 624 N N . ASP A 1 81 ? -16.760 -3.083 16.457 1.00 79.50 81 ASP A N 1
ATOM 625 C CA . ASP A 1 81 ? -17.722 -3.485 17.490 1.00 79.50 81 ASP A CA 1
ATOM 626 C C . ASP A 1 81 ? -18.056 -4.991 17.430 1.00 79.50 81 ASP A C 1
ATOM 628 O O . ASP A 1 81 ? -18.342 -5.607 18.459 1.00 79.50 81 ASP A O 1
ATOM 632 N N . ASP A 1 82 ? -17.920 -5.608 16.251 1.00 82.88 82 ASP A N 1
ATOM 633 C CA . ASP A 1 82 ? -18.104 -7.049 16.034 1.00 82.88 82 ASP A CA 1
ATOM 634 C C . ASP A 1 82 ? -16.866 -7.902 16.400 1.00 82.88 82 ASP A C 1
ATOM 636 O O . ASP A 1 82 ? -16.921 -9.138 16.385 1.00 82.88 82 ASP A O 1
ATOM 640 N N . ILE A 1 83 ? -15.729 -7.281 16.739 1.00 82.38 83 ILE A N 1
ATOM 641 C CA . ILE A 1 83 ? -14.498 -7.999 17.101 1.00 82.38 83 ILE A CA 1
ATOM 642 C C . ILE A 1 83 ? -14.611 -8.550 18.535 1.00 82.38 83 ILE A C 1
ATOM 644 O O . ILE A 1 83 ? -14.983 -7.824 19.461 1.00 82.38 83 ILE A O 1
ATOM 648 N N . PRO A 1 84 ? -14.213 -9.814 18.792 1.00 85.81 84 PRO A N 1
ATOM 649 C CA . PRO A 1 84 ? -14.151 -10.350 20.149 1.00 85.81 84 PRO A CA 1
ATOM 650 C C . PRO A 1 84 ? -13.322 -9.460 21.087 1.00 85.81 84 PRO A C 1
ATOM 652 O O . PRO A 1 84 ? -12.208 -9.055 20.753 1.00 85.81 84 PRO A O 1
ATOM 655 N N . LYS A 1 85 ? -13.823 -9.215 22.306 1.00 82.44 85 LYS A N 1
ATOM 656 C CA . LYS A 1 85 ? -13.211 -8.285 23.282 1.00 82.44 85 LYS A CA 1
ATOM 657 C C . LYS A 1 85 ? -11.715 -8.521 23.530 1.00 82.44 85 LYS A C 1
ATOM 659 O O . LYS A 1 85 ? -10.961 -7.569 23.707 1.00 82.44 85 LYS A O 1
ATOM 664 N N . GLU A 1 86 ? -11.278 -9.778 23.518 1.00 82.81 86 GLU A N 1
ATOM 665 C CA . GLU A 1 86 ? -9.867 -10.144 23.701 1.00 82.81 86 GLU A CA 1
ATOM 666 C C . GLU A 1 86 ? -8.970 -9.680 22.547 1.00 82.81 86 GLU A C 1
ATOM 668 O O . GLU A 1 86 ? -7.810 -9.315 22.748 1.00 82.81 86 GLU A O 1
ATOM 673 N N . GLU A 1 87 ? -9.49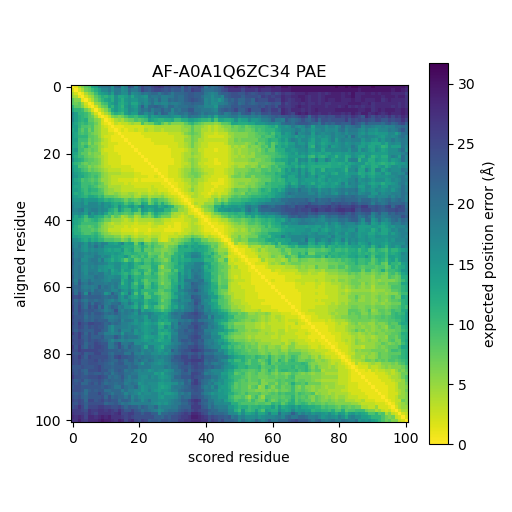6 -9.677 21.328 1.00 81.00 87 GLU A N 1
ATOM 674 C CA . GLU A 1 87 ? -8.775 -9.248 20.136 1.00 81.00 87 GLU A CA 1
ATOM 675 C C . GLU A 1 87 ? -8.792 -7.722 19.996 1.00 81.00 87 GLU A C 1
ATOM 677 O O . GLU A 1 87 ? -7.763 -7.127 19.660 1.00 81.00 87 GLU A O 1
ATOM 682 N N . LEU A 1 88 ? -9.896 -7.082 20.399 1.00 81.88 88 LEU A N 1
ATOM 683 C CA . LEU A 1 88 ? -9.995 -5.628 20.524 1.00 81.88 88 LEU A CA 1
ATOM 684 C C . LEU A 1 88 ? -8.962 -5.074 21.517 1.00 81.88 88 LEU A C 1
ATOM 686 O O . LEU A 1 88 ? -8.186 -4.183 21.176 1.00 81.88 88 LEU A O 1
ATOM 690 N N . LY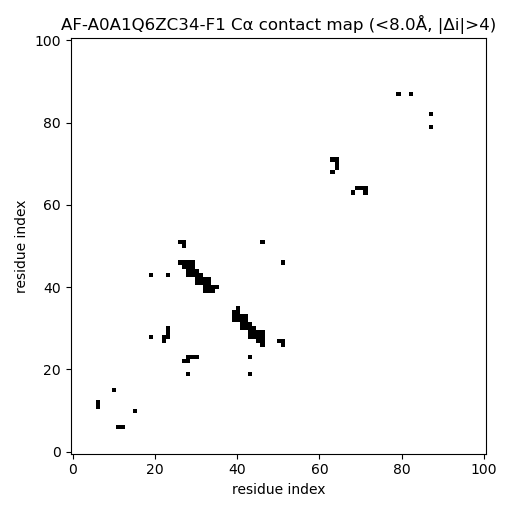S A 1 89 ? -8.853 -5.679 22.705 1.00 85.25 89 LYS A N 1
ATOM 691 C CA . LYS A 1 89 ? -7.867 -5.286 23.723 1.00 85.25 89 LYS A CA 1
ATOM 692 C C . LYS A 1 89 ? -6.425 -5.383 23.209 1.00 85.25 89 LYS A C 1
ATOM 694 O O . LYS A 1 89 ? -5.615 -4.477 23.404 1.00 85.25 89 LYS A O 1
ATOM 699 N N . ARG A 1 90 ? -6.091 -6.458 22.484 1.00 83.94 90 ARG A N 1
ATOM 700 C CA . ARG A 1 90 ? -4.766 -6.617 21.849 1.00 83.94 90 ARG A CA 1
ATOM 701 C C . ARG A 1 90 ? -4.498 -5.550 20.788 1.00 83.94 90 ARG A C 1
ATOM 703 O O . ARG A 1 90 ? -3.344 -5.149 20.601 1.00 83.94 90 ARG A O 1
ATOM 710 N N . LEU A 1 91 ? -5.531 -5.124 20.063 1.00 83.12 91 LEU A N 1
ATOM 711 C CA . LEU A 1 91 ? -5.435 -4.066 19.063 1.00 83.12 91 LEU A CA 1
ATOM 712 C C . LEU A 1 91 ? -5.201 -2.698 19.722 1.00 83.12 91 LEU A C 1
ATOM 714 O O . LEU A 1 91 ? -4.279 -1.988 19.315 1.00 83.12 91 LEU A O 1
ATOM 718 N N . GLU A 1 92 ? -5.937 -2.369 20.784 1.00 83.88 92 GLU A N 1
ATOM 719 C CA . GLU A 1 92 ? -5.750 -1.147 21.583 1.00 83.88 92 GLU A CA 1
ATOM 720 C C . GLU A 1 92 ? -4.323 -1.043 22.139 1.00 83.88 92 GLU A C 1
ATOM 722 O O . GLU A 1 92 ? -3.657 -0.013 21.994 1.00 83.88 92 GLU A O 1
ATOM 727 N N . GLU A 1 93 ? -3.793 -2.139 22.689 1.00 87.25 93 GLU A N 1
ATOM 728 C CA . GLU A 1 93 ? -2.414 -2.213 23.185 1.00 87.25 93 GLU A CA 1
ATOM 729 C C . GLU A 1 93 ? -1.371 -2.008 22.072 1.00 87.25 93 GLU A C 1
ATOM 731 O O . GLU A 1 93 ? -0.277 -1.481 22.308 1.00 87.25 93 GLU A O 1
ATOM 736 N N . LYS A 1 94 ? -1.652 -2.446 20.838 1.00 81.69 94 LYS A N 1
ATOM 737 C CA . LYS A 1 94 ? -0.778 -2.184 19.679 1.00 81.69 94 LYS A CA 1
ATOM 738 C C . LYS A 1 94 ? -0.832 -0.715 19.259 1.00 81.69 94 LYS A C 1
ATOM 740 O O . LYS A 1 94 ? 0.225 -0.143 18.989 1.00 81.69 94 LYS A O 1
ATOM 745 N N . ILE A 1 95 ? -2.016 -0.102 19.246 1.00 82.56 95 ILE A N 1
ATOM 746 C CA . ILE A 1 95 ? -2.201 1.314 18.897 1.00 82.56 95 ILE A CA 1
ATOM 747 C C . ILE A 1 95 ? -1.489 2.209 19.919 1.00 82.56 95 ILE A C 1
ATOM 749 O O . ILE A 1 95 ? -0.656 3.026 19.532 1.00 82.56 95 ILE A O 1
ATOM 753 N N . GLN A 1 96 ? -1.700 1.986 21.222 1.00 80.50 96 GLN A N 1
ATOM 754 C CA . GLN A 1 96 ? -1.049 2.764 22.288 1.00 80.50 96 GLN A CA 1
ATOM 755 C C . GLN A 1 96 ? 0.484 2.685 22.245 1.00 80.50 96 GLN A C 1
ATOM 757 O O . GLN A 1 96 ? 1.169 3.668 22.538 1.00 80.50 96 GLN A O 1
ATOM 762 N N . ARG A 1 97 ? 1.046 1.533 21.857 1.00 77.38 97 ARG A N 1
ATOM 763 C CA . ARG A 1 97 ? 2.496 1.378 21.645 1.00 77.38 97 ARG A CA 1
ATOM 764 C C . ARG A 1 97 ? 3.003 2.123 20.410 1.00 77.38 97 ARG A C 1
ATOM 766 O O . ARG A 1 97 ? 4.148 2.563 20.413 1.00 77.38 97 ARG A O 1
ATOM 773 N N . GLY A 1 98 ? 2.178 2.256 19.373 1.00 66.12 98 GLY A N 1
ATOM 774 C CA . GLY A 1 98 ? 2.500 3.003 18.156 1.00 66.12 98 GLY A CA 1
ATOM 775 C C . GLY A 1 98 ? 2.447 4.522 18.337 1.00 66.12 98 GLY A C 1
ATOM 776 O O . GLY A 1 98 ? 3.273 5.216 17.758 1.00 66.12 98 GLY A O 1
ATOM 777 N N . THR A 1 99 ? 1.528 5.031 19.164 1.00 52.19 99 THR A N 1
ATOM 778 C CA . THR A 1 99 ? 1.339 6.475 19.422 1.00 52.19 99 THR A CA 1
ATOM 779 C C . THR A 1 99 ? 2.396 7.082 20.355 1.00 52.19 99 THR A C 1
ATOM 781 O O . THR A 1 99 ? 2.587 8.291 20.358 1.00 52.19 99 THR A O 1
ATOM 784 N N . LYS A 1 100 ? 3.109 6.268 21.146 1.00 49.09 100 LYS A N 1
ATOM 785 C CA . LYS A 1 100 ? 4.195 6.721 22.044 1.00 49.09 100 LYS A CA 1
ATOM 786 C C . LYS A 1 100 ? 5.562 6.899 21.351 1.00 49.09 100 LYS A C 1
ATOM 788 O O . LYS A 1 100 ? 6.566 7.036 22.049 1.00 49.09 100 LYS A O 1
ATOM 793 N N . ARG A 1 101 ? 5.622 6.851 20.018 1.00 40.28 101 ARG A N 1
ATOM 794 C CA . ARG A 1 101 ? 6.842 7.040 19.216 1.00 40.28 101 ARG A CA 1
ATOM 795 C C . ARG A 1 101 ? 6.823 8.346 18.444 1.00 40.28 101 ARG A C 1
ATOM 797 O O . ARG A 1 101 ? 5.731 8.717 17.971 1.00 40.28 101 ARG A O 1
#

Solvent-accessible surface area (backbone atoms only — not comparable to full-atom values): 6064 Å² total; per-residue (Å²): 139,66,74,90,72,52,60,88,77,80,55,55,69,66,59,54,52,52,48,53,50,52,35,34,76,72,54,42,28,43,74,48,78,48,80,52,102,88,48,74,46,79,49,74,41,81,42,60,69,68,62,36,51,52,51,54,52,47,60,50,51,54,52,47,39,71,74,60,37,75,61,51,54,55,58,53,46,57,59,54,72,72,44,57,68,74,60,48,52,55,48,51,57,50,49,59,62,58,70,77,108

Nearest PDB structures (foldseek):
  3kn1-assembly1_A  TM=6.309E-01  e=2.880E-01  Homo sapiens
  2dqr-assembly1_B  TM=4.172E-01  e=5.744E-02  Bacillus subtilis
  8dgf-assembly1_C  TM=2.565E-01  e=2.086E-01  Escherichia coli
  8dgf-assembly1_D  TM=2.564E-01  e=2.880E-01  Escherichia coli
  8wm3-assembly1_A  TM=3.539E-01  e=9.990E+00  Homo sapiens

Sequence (101 aa):
MVKDLEPSRGLAYSTISTTLDRLYKKGVLGRDEEVGRGGSRYIYMIRSEEKVKGRVVKGVVDRLLAAFGPSVLSTLNDYVDDIPKEELKRLEEKIQRGTKR

pLDDT: mean 78.82, std 12.69, range [36.34, 92.38]